Protein AF-F3FRI5-F1 (afdb_monomer_lite)

pLDDT: mean 92.91, std 6.07, range [67.12, 98.38]

Structure (mmCIF, N/CA/C/O backbone):
data_AF-F3FRI5-F1
#
_entry.id   AF-F3FRI5-F1
#
loop_
_atom_site.group_PDB
_atom_site.id
_atom_site.type_symbol
_atom_site.label_atom_id
_atom_site.label_alt_id
_atom_site.label_comp_id
_atom_site.label_asym_id
_atom_site.label_entity_id
_atom_site.label_seq_id
_atom_site.pdbx_PDB_ins_code
_atom_site.Cartn_x
_atom_site.Cartn_y
_atom_site.Cartn_z
_atom_site.occupancy
_atom_site.B_iso_or_equiv
_atom_site.auth_seq_id
_atom_site.auth_comp_id
_atom_site.auth_asym_id
_atom_site.auth_atom_id
_atom_site.pdbx_PDB_model_num
ATOM 1 N N . PRO A 1 1 ? 7.495 -4.156 35.542 1.00 67.12 1 PRO A N 1
ATOM 2 C CA . PRO A 1 1 ? 7.097 -4.319 34.124 1.00 67.12 1 PRO A CA 1
ATOM 3 C C . PRO A 1 1 ? 6.488 -3.026 33.568 1.00 67.12 1 PRO A C 1
ATOM 5 O O . PRO A 1 1 ? 5.473 -2.559 34.074 1.00 67.12 1 PRO A O 1
ATOM 8 N N . THR A 1 2 ? 7.132 -2.419 32.573 1.00 75.81 2 THR A N 1
ATOM 9 C CA . THR A 1 2 ? 6.617 -1.230 31.885 1.00 75.81 2 THR A CA 1
ATOM 10 C C . THR A 1 2 ? 5.448 -1.649 30.998 1.00 75.81 2 THR A C 1
ATOM 12 O O . THR A 1 2 ? 5.627 -2.395 30.037 1.00 75.81 2 THR A O 1
ATOM 15 N N . THR A 1 3 ? 4.236 -1.227 31.341 1.00 76.56 3 THR A N 1
ATOM 16 C CA . THR A 1 3 ? 3.036 -1.534 30.559 1.00 76.56 3 THR A CA 1
ATOM 17 C C . THR A 1 3 ? 3.066 -0.715 29.271 1.00 76.56 3 THR A C 1
ATOM 19 O O . THR A 1 3 ? 2.947 0.508 29.307 1.00 76.56 3 T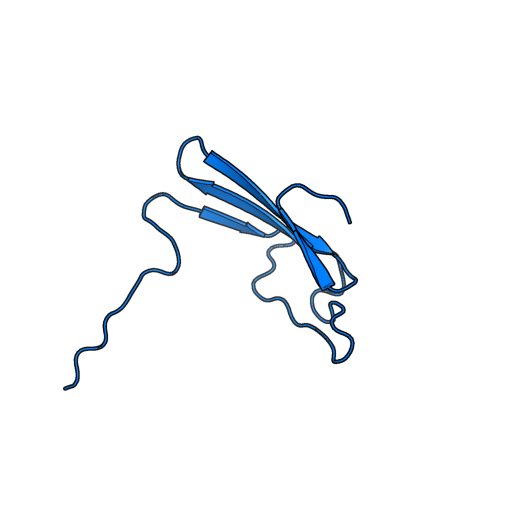HR A O 1
ATOM 22 N N . LEU A 1 4 ? 3.256 -1.372 28.127 1.00 85.00 4 LEU A N 1
ATOM 23 C CA . LEU A 1 4 ? 3.198 -0.717 2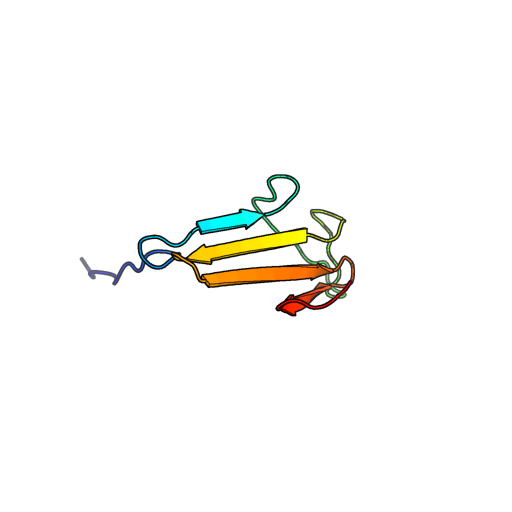6.823 1.00 85.00 4 LEU A CA 1
ATOM 24 C C . LEU A 1 4 ? 1.741 -0.602 26.373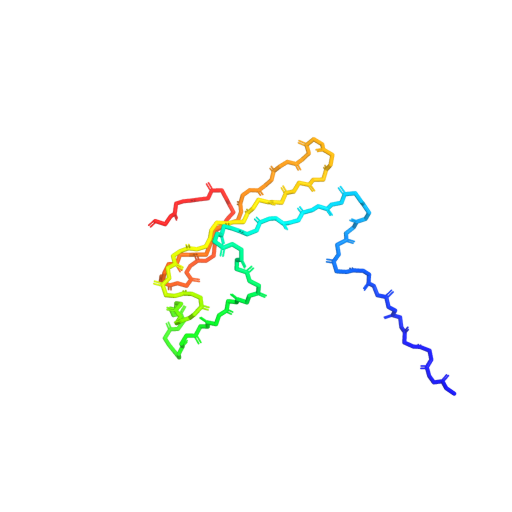 1.00 85.00 4 LEU A C 1
ATOM 26 O O . LEU A 1 4 ? 0.979 -1.569 26.442 1.00 85.00 4 LEU A O 1
ATOM 30 N N . LYS A 1 5 ? 1.354 0.578 25.887 1.00 85.31 5 LYS A N 1
ATOM 31 C CA . LYS A 1 5 ? 0.050 0.776 25.253 1.00 85.31 5 LYS A CA 1
ATOM 32 C C . LYS A 1 5 ? 0.027 -0.013 23.942 1.00 85.31 5 LYS A C 1
ATOM 34 O O . LYS A 1 5 ? 0.794 0.286 23.030 1.00 85.31 5 LYS A O 1
ATOM 39 N N . LYS A 1 6 ? -0.836 -1.027 23.856 1.00 85.88 6 LYS A N 1
ATOM 40 C CA . LYS A 1 6 ? -1.068 -1.793 22.629 1.00 85.88 6 LYS A CA 1
ATOM 41 C C . LYS A 1 6 ? -2.286 -1.225 21.916 1.00 85.88 6 LYS A C 1
ATOM 43 O O . LYS A 1 6 ? -3.387 -1.278 22.450 1.00 85.88 6 LYS A O 1
ATOM 48 N N . GLU A 1 7 ? -2.078 -0.737 20.704 1.00 87.88 7 GLU A N 1
ATOM 49 C CA . GLU A 1 7 ? -3.153 -0.348 19.797 1.00 87.88 7 GLU A CA 1
ATOM 50 C C . GLU A 1 7 ? -3.359 -1.447 18.754 1.00 87.88 7 GLU A C 1
ATOM 52 O O . GLU A 1 7 ? -2.407 -2.112 18.333 1.00 87.88 7 GLU A O 1
ATOM 57 N N . ALA A 1 8 ? -4.607 -1.666 18.347 1.00 88.31 8 ALA A N 1
ATOM 58 C CA . ALA A 1 8 ? -4.894 -2.553 17.229 1.00 88.31 8 ALA A CA 1
ATOM 59 C C . ALA A 1 8 ? -4.430 -1.908 15.915 1.00 88.31 8 ALA A C 1
ATOM 61 O O . ALA A 1 8 ? -4.537 -0.697 15.738 1.00 88.31 8 ALA A O 1
ATOM 62 N N . ALA A 1 9 ? -3.971 -2.729 14.966 1.00 86.81 9 ALA A N 1
ATOM 63 C CA . ALA A 1 9 ? -3.548 -2.250 13.648 1.00 86.81 9 ALA A CA 1
ATOM 64 C C . ALA A 1 9 ? -4.686 -1.568 12.864 1.00 86.81 9 ALA A C 1
ATOM 66 O O . ALA A 1 9 ? -4.436 -0.728 12.005 1.00 86.81 9 ALA A O 1
ATOM 67 N N . MET A 1 10 ? -5.940 -1.921 13.162 1.00 90.88 10 MET A N 1
ATOM 68 C CA . MET A 1 10 ? -7.132 -1.329 12.564 1.00 90.88 10 MET A CA 1
ATOM 69 C C . MET A 1 10 ? -8.193 -1.057 13.631 1.00 90.88 10 MET A C 1
ATOM 71 O O . MET A 1 10 ? -8.276 -1.758 14.640 1.00 90.88 10 MET A O 1
ATOM 75 N N . SER A 1 11 ? -9.036 -0.049 13.387 1.00 92.00 11 SER A N 1
ATOM 76 C CA . SER A 1 11 ? -10.236 0.188 14.196 1.00 92.00 11 SER A CA 1
ATOM 77 C C . SER A 1 11 ? -11.179 -1.020 14.155 1.00 92.00 11 SER A C 1
ATOM 79 O O . SER A 1 11 ? -11.212 -1.756 13.171 1.00 92.00 11 SER A O 1
ATOM 81 N N . SER A 1 12 ? -12.001 -1.188 15.194 1.00 93.25 12 SER A N 1
ATOM 82 C CA . SER A 1 12 ? -13.027 -2.238 15.222 1.00 93.25 12 SER A CA 1
ATOM 83 C C . SER A 1 12 ? -13.938 -2.178 13.987 1.00 93.25 12 SER A C 1
ATOM 85 O O . SER A 1 12 ? -14.346 -1.094 13.560 1.00 93.25 12 SER A O 1
ATOM 87 N N . GLY A 1 13 ? -14.227 -3.344 13.402 1.00 93.62 13 GLY A N 1
ATOM 88 C CA . GLY A 1 13 ? -15.056 -3.483 12.201 1.00 93.62 13 GLY A CA 1
ATOM 89 C C . GLY A 1 13 ? -14.403 -3.006 10.899 1.00 93.62 13 GLY A C 1
ATOM 90 O O . GLY A 1 13 ? -15.092 -2.924 9.883 1.00 93.62 13 GLY A O 1
ATOM 91 N N . ALA A 1 14 ? -13.110 -2.664 10.916 1.00 95.88 14 ALA A N 1
ATOM 92 C CA . ALA A 1 14 ? -12.364 -2.337 9.710 1.00 95.88 14 ALA A CA 1
ATOM 93 C C . ALA A 1 14 ? -11.608 -3.554 9.156 1.00 95.88 14 ALA A C 1
ATOM 95 O O . ALA A 1 14 ? -11.029 -4.338 9.908 1.00 95.88 14 ALA A O 1
ATOM 96 N N . THR A 1 15 ? -11.580 -3.671 7.831 1.00 94.94 15 THR A N 1
ATOM 97 C CA . THR A 1 15 ? -10.836 -4.694 7.089 1.00 94.94 15 THR A CA 1
ATOM 98 C C . THR A 1 15 ? -10.002 -4.045 5.995 1.00 94.94 15 THR A C 1
ATOM 100 O O . THR A 1 15 ? -10.454 -3.092 5.357 1.00 94.94 15 THR A O 1
ATOM 103 N N . LEU A 1 16 ? -8.823 -4.600 5.729 1.00 94.12 16 LEU A N 1
ATOM 104 C CA . LEU A 1 16 ? -7.990 -4.256 4.584 1.00 94.12 16 LEU A CA 1
ATOM 105 C C . LEU A 1 16 ? -7.726 -5.534 3.791 1.00 94.12 16 LEU A C 1
ATOM 107 O O . LEU A 1 16 ? -7.206 -6.500 4.344 1.00 94.12 16 LEU A O 1
ATOM 111 N N . VAL A 1 17 ? -8.090 -5.535 2.513 1.00 95.38 17 VAL A N 1
ATOM 112 C CA . VAL A 1 17 ? -7.804 -6.641 1.593 1.00 95.38 17 VAL A CA 1
ATOM 113 C C . VAL A 1 17 ? -6.830 -6.133 0.549 1.00 95.38 17 VAL A C 1
ATOM 115 O O . VAL A 1 17 ? -7.132 -5.148 -0.120 1.00 95.38 17 VAL A O 1
ATOM 118 N N . ALA A 1 18 ? -5.673 -6.777 0.429 1.00 95.06 18 ALA A N 1
ATOM 119 C CA . ALA A 1 18 ? -4.712 -6.513 -0.631 1.00 95.06 18 ALA A CA 1
ATOM 120 C C . ALA A 1 18 ? -4.867 -7.553 -1.744 1.00 95.06 18 ALA A C 1
ATOM 122 O O . ALA A 1 18 ? -4.987 -8.751 -1.470 1.00 95.06 18 ALA A O 1
ATOM 123 N N . ASP A 1 19 ? -4.834 -7.097 -2.993 1.00 92.00 19 ASP A N 1
ATOM 124 C CA . ASP A 1 19 ? -4.817 -7.983 -4.153 1.00 92.00 19 ASP A CA 1
ATOM 125 C C . ASP A 1 19 ? -3.591 -8.908 -4.119 1.00 92.00 19 ASP A C 1
ATOM 127 O O . ASP A 1 19 ? -2.578 -8.630 -3.469 1.00 92.00 19 ASP A O 1
ATOM 131 N N . ASN A 1 20 ? -3.688 -10.039 -4.822 1.00 82.88 20 ASN A N 1
ATOM 132 C CA . ASN A 1 20 ? -2.660 -11.086 -4.864 1.00 82.88 20 ASN A CA 1
ATOM 133 C C . ASN A 1 20 ? -2.285 -11.661 -3.485 1.00 82.88 20 ASN A C 1
ATOM 135 O O . ASN A 1 20 ? -1.234 -12.283 -3.351 1.00 82.88 20 ASN A O 1
ATOM 139 N N . ASN A 1 21 ? -3.135 -11.465 -2.467 1.00 82.69 21 ASN A N 1
ATOM 140 C CA . ASN A 1 21 ? -2.856 -11.824 -1.075 1.00 82.69 21 ASN A CA 1
ATOM 141 C C . ASN A 1 21 ? -1.512 -11.261 -0.585 1.00 82.69 21 ASN A C 1
ATOM 143 O O . ASN A 1 21 ? -0.796 -11.923 0.167 1.00 82.69 21 ASN A O 1
ATOM 147 N N . ALA A 1 22 ? -1.150 -10.054 -1.035 1.00 91.31 22 ALA A N 1
ATOM 148 C CA . ALA A 1 22 ? 0.092 -9.420 -0.623 1.00 91.31 22 ALA A CA 1
ATOM 149 C C . ALA A 1 22 ? 0.099 -9.208 0.901 1.00 91.31 22 ALA A C 1
ATOM 151 O O . ALA A 1 22 ? -0.731 -8.484 1.451 1.00 91.31 22 ALA A O 1
ATOM 152 N N . THR A 1 23 ? 1.046 -9.850 1.584 1.00 93.50 23 THR A N 1
ATOM 153 C CA . THR A 1 23 ? 1.266 -9.720 3.034 1.00 93.50 23 THR A CA 1
ATOM 154 C C . THR A 1 23 ? 2.396 -8.748 3.374 1.00 93.50 23 THR A C 1
ATOM 156 O O . THR A 1 23 ? 2.529 -8.346 4.528 1.00 93.50 23 THR A O 1
ATOM 159 N N . ALA A 1 24 ? 3.186 -8.354 2.372 1.00 94.25 24 ALA A N 1
ATOM 160 C CA . ALA A 1 24 ? 4.279 -7.397 2.465 1.00 94.25 24 ALA A CA 1
ATOM 161 C C . ALA A 1 24 ? 4.401 -6.592 1.160 1.00 94.25 24 ALA A C 1
ATOM 163 O O . ALA A 1 24 ? 3.973 -7.048 0.096 1.00 94.25 24 ALA A O 1
ATOM 164 N N . ILE A 1 25 ? 4.973 -5.391 1.268 1.00 95.44 25 ILE A N 1
ATOM 165 C CA . ILE A 1 25 ? 5.339 -4.528 0.142 1.00 95.44 25 ILE A CA 1
ATOM 166 C C . ILE A 1 25 ? 6.744 -3.997 0.417 1.00 95.44 25 ILE A C 1
ATOM 168 O O . ILE A 1 25 ? 6.940 -3.192 1.327 1.00 95.44 25 ILE A O 1
ATOM 172 N N . ASP A 1 26 ? 7.690 -4.426 -0.401 1.00 97.38 26 ASP A N 1
ATOM 173 C CA . ASP A 1 26 ? 9.084 -4.030 -0.364 1.00 97.38 26 ASP A CA 1
ATOM 174 C C . ASP A 1 26 ? 9.383 -3.087 -1.527 1.00 97.38 26 ASP A C 1
ATOM 176 O O . ASP A 1 26 ? 9.026 -3.332 -2.688 1.00 97.38 26 ASP A O 1
ATOM 180 N N . PHE A 1 27 ? 10.090 -2.010 -1.205 1.00 98.38 27 PHE A N 1
ATOM 181 C CA . PHE A 1 27 ? 10.546 -1.005 -2.153 1.00 98.38 27 PHE A CA 1
ATOM 182 C C . PHE A 1 27 ? 12.048 -1.168 -2.395 1.00 98.38 27 PHE A C 1
ATOM 184 O O . PHE A 1 27 ? 12.804 -1.506 -1.484 1.00 98.38 27 PHE A O 1
ATOM 191 N N . ASN A 1 28 ? 12.501 -0.899 -3.617 1.00 97.94 28 ASN A N 1
ATOM 192 C CA . ASN A 1 28 ? 13.922 -0.756 -3.908 1.00 97.94 28 ASN A CA 1
ATOM 193 C C . ASN A 1 28 ? 14.434 0.646 -3.526 1.00 97.94 28 ASN A C 1
ATOM 195 O O . ASN A 1 28 ? 13.681 1.534 -3.127 1.00 97.94 28 ASN A O 1
ATOM 199 N N . ASN A 1 29 ? 15.739 0.864 -3.689 1.00 97.81 29 ASN A N 1
ATOM 200 C CA . ASN A 1 29 ? 16.406 2.132 -3.376 1.00 97.81 29 ASN A CA 1
ATOM 201 C C . ASN A 1 29 ? 15.996 3.319 -4.271 1.00 97.81 29 ASN A C 1
ATOM 203 O O . ASN A 1 29 ? 16.347 4.453 -3.958 1.00 97.81 29 ASN A O 1
ATOM 207 N N . LEU A 1 30 ? 15.269 3.077 -5.364 1.00 97.81 30 LEU A N 1
ATOM 208 C CA . LEU A 1 30 ? 14.689 4.110 -6.229 1.00 97.81 30 LEU A CA 1
ATOM 209 C C . LEU A 1 30 ? 13.220 4.393 -5.882 1.00 97.81 30 LEU A C 1
ATOM 211 O O . LEU A 1 30 ? 12.571 5.194 -6.552 1.00 97.81 30 LEU A O 1
ATOM 215 N N . GLY A 1 31 ? 12.692 3.730 -4.851 1.00 97.56 31 GLY A N 1
ATOM 216 C CA . GLY A 1 31 ? 11.310 3.857 -4.420 1.00 97.56 31 GLY A CA 1
ATOM 217 C C . GLY A 1 31 ? 10.317 3.079 -5.275 1.00 97.56 31 GLY A C 1
ATOM 218 O O . GLY A 1 31 ? 9.135 3.221 -5.031 1.00 97.56 31 GLY A O 1
ATOM 219 N N . ALA A 1 32 ? 10.740 2.254 -6.235 1.00 98.06 32 ALA 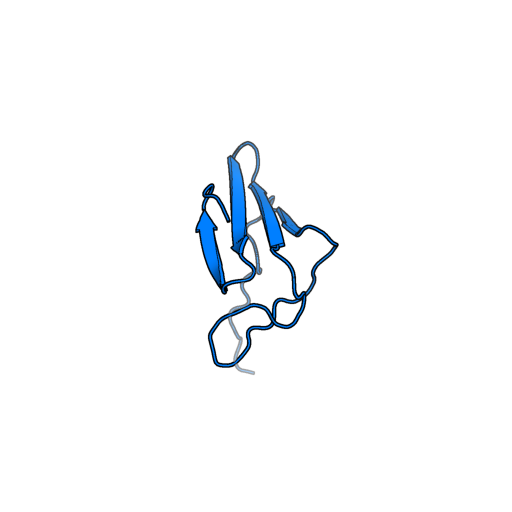A N 1
ATOM 220 C CA . ALA A 1 32 ? 9.839 1.367 -6.975 1.00 98.06 32 ALA A CA 1
ATOM 221 C C . ALA A 1 32 ? 9.606 0.052 -6.217 1.00 98.06 32 ALA A C 1
ATOM 223 O O . ALA A 1 32 ? 10.396 -0.323 -5.352 1.00 98.06 32 ALA A O 1
ATOM 224 N N . LEU A 1 33 ? 8.541 -0.672 -6.551 1.00 97.25 33 LEU A N 1
ATOM 225 C CA . LEU A 1 33 ? 8.230 -1.955 -5.919 1.00 97.25 33 LEU A CA 1
ATOM 226 C C . LEU A 1 33 ? 9.177 -3.048 -6.415 1.00 97.25 33 LEU A C 1
ATOM 228 O O . LEU A 1 33 ? 9.338 -3.236 -7.622 1.00 97.25 33 LEU A O 1
ATOM 232 N N . ILE A 1 34 ? 9.778 -3.779 -5.475 1.00 97.44 34 ILE A N 1
ATOM 233 C CA . ILE A 1 34 ? 10.629 -4.943 -5.764 1.00 97.44 34 ILE A CA 1
ATOM 234 C C . ILE A 1 34 ? 9.959 -6.261 -5.368 1.00 97.44 34 ILE A C 1
ATOM 236 O O . ILE A 1 34 ? 10.148 -7.262 -6.055 1.00 97.44 34 ILE A O 1
ATOM 240 N N . ALA A 1 35 ? 9.125 -6.261 -4.324 1.00 95.44 35 ALA A N 1
ATOM 241 C CA . ALA A 1 35 ? 8.297 -7.406 -3.958 1.00 95.44 35 ALA A CA 1
ATOM 242 C C . ALA A 1 35 ? 6.977 -6.932 -3.317 1.00 95.44 35 ALA A C 1
ATOM 244 O O . ALA A 1 35 ? 7.015 -6.297 -2.273 1.00 95.44 35 ALA A O 1
ATOM 245 N N . PRO A 1 36 ? 5.803 -7.216 -3.901 1.00 94.62 36 PRO A N 1
ATOM 246 C CA . PRO A 1 36 ? 5.610 -7.793 -5.228 1.00 94.62 36 PRO A CA 1
ATOM 247 C C . PRO A 1 36 ? 6.074 -6.818 -6.321 1.00 94.62 36 PRO A C 1
ATOM 249 O O . PRO A 1 36 ? 5.810 -5.626 -6.236 1.00 94.62 36 PRO A O 1
ATOM 252 N N . ALA A 1 37 ? 6.716 -7.315 -7.382 1.00 94.75 37 ALA A N 1
ATOM 253 C CA . ALA A 1 37 ? 7.119 -6.512 -8.546 1.00 94.75 37 ALA A CA 1
ATOM 254 C C . ALA A 1 37 ? 5.923 -6.171 -9.469 1.00 94.75 37 ALA A C 1
ATOM 256 O O . ALA A 1 37 ? 5.983 -6.319 -10.688 1.00 94.75 37 ALA A O 1
ATOM 257 N N . ALA A 1 38 ? 4.802 -5.760 -8.876 1.00 95.12 38 ALA A N 1
ATOM 258 C CA . ALA A 1 38 ? 3.556 -5.404 -9.541 1.00 95.12 38 ALA A CA 1
ATOM 259 C C . ALA A 1 38 ? 2.796 -4.370 -8.700 1.00 95.12 38 ALA A C 1
ATOM 261 O O . ALA A 1 38 ? 3.014 -4.257 -7.496 1.00 95.12 38 ALA A O 1
ATOM 262 N N . ALA A 1 39 ? 1.880 -3.628 -9.325 1.00 95.50 39 ALA A N 1
ATOM 263 C CA . ALA A 1 39 ? 1.010 -2.730 -8.577 1.00 95.50 39 ALA A CA 1
ATOM 264 C C . ALA A 1 39 ? 0.119 -3.519 -7.601 1.00 95.50 39 ALA A C 1
ATOM 266 O O . ALA A 1 39 ? -0.411 -4.576 -7.947 1.00 95.50 39 ALA A O 1
ATOM 267 N N . VAL A 1 40 ? -0.072 -2.978 -6.399 1.00 96.25 40 VAL A N 1
ATOM 268 C CA . VAL A 1 40 ? -0.928 -3.560 -5.360 1.00 96.25 40 VAL A CA 1
ATOM 269 C C . VAL A 1 40 ? -2.120 -2.643 -5.143 1.00 96.25 40 VAL A C 1
ATOM 271 O O . VAL A 1 40 ? -1.960 -1.481 -4.759 1.00 96.25 40 VAL A O 1
ATOM 274 N N . THR A 1 41 ? -3.325 -3.159 -5.368 1.00 96.19 41 THR A N 1
ATOM 275 C CA . THR A 1 41 ? -4.556 -2.485 -4.952 1.00 96.19 41 THR A CA 1
ATOM 276 C C . THR A 1 41 ? -4.979 -3.034 -3.600 1.00 96.19 41 THR A C 1
ATOM 278 O O . THR A 1 41 ? -4.935 -4.237 -3.358 1.00 96.19 41 THR A O 1
ATOM 281 N N . MET A 1 42 ? -5.377 -2.138 -2.707 1.00 96.44 42 MET A N 1
ATOM 282 C CA . MET A 1 42 ? -5.890 -2.467 -1.390 1.00 96.44 42 MET A CA 1
ATOM 283 C C . MET A 1 42 ? -7.265 -1.840 -1.201 1.00 96.44 42 MET A C 1
ATOM 285 O O . MET A 1 42 ? -7.456 -0.642 -1.430 1.00 96.44 42 MET A O 1
ATOM 289 N N . SER A 1 43 ? -8.221 -2.645 -0.753 1.00 95.69 43 SER A N 1
ATOM 290 C CA . SER A 1 43 ? -9.567 -2.207 -0.405 1.00 95.69 43 SER A CA 1
ATOM 291 C C . SER A 1 43 ? -9.710 -2.141 1.108 1.00 95.69 43 SER A C 1
ATOM 293 O O . SER A 1 43 ? -9.686 -3.163 1.798 1.00 95.69 43 SER A O 1
ATOM 295 N N . TYR A 1 44 ? -9.844 -0.925 1.628 1.00 95.38 44 TYR A N 1
ATOM 296 C CA . TYR A 1 44 ? -10.203 -0.673 3.014 1.00 95.38 44 TYR A CA 1
ATOM 297 C C . TYR A 1 44 ? -11.719 -0.551 3.130 1.00 95.38 44 TYR A C 1
ATOM 299 O O . TYR A 1 44 ? -12.329 0.259 2.428 1.00 95.38 44 TYR A O 1
ATOM 307 N N . THR A 1 45 ? -12.314 -1.299 4.054 1.00 96.88 45 THR A N 1
ATOM 308 C CA . THR A 1 45 ? -13.744 -1.211 4.369 1.00 96.88 45 THR A CA 1
ATOM 309 C C . THR A 1 45 ? -13.940 -1.032 5.867 1.00 96.88 45 THR A C 1
ATOM 311 O O . THR A 1 45 ? -13.342 -1.757 6.656 1.00 96.88 45 THR A O 1
ATOM 314 N N . ARG A 1 46 ? -14.791 -0.084 6.269 1.00 96.56 46 ARG A N 1
ATOM 315 C CA . ARG A 1 46 ? -15.292 0.058 7.645 1.00 96.56 46 ARG A CA 1
ATOM 316 C C . ARG A 1 46 ? -16.770 0.433 7.610 1.00 96.56 46 ARG A C 1
ATOM 318 O O . ARG A 1 46 ? -17.116 1.589 7.358 1.00 96.56 46 ARG A O 1
ATOM 325 N N . GLY A 1 47 ? -17.643 -0.540 7.862 1.00 95.88 47 GLY A N 1
ATOM 326 C CA . GLY A 1 47 ? -19.082 -0.373 7.643 1.00 95.88 47 GLY A CA 1
ATOM 327 C C . GLY A 1 47 ? -19.365 -0.060 6.171 1.00 95.88 47 GLY A C 1
ATOM 328 O O . GLY A 1 47 ? -18.944 -0.803 5.292 1.00 95.88 47 GLY A O 1
ATOM 329 N N . THR A 1 48 ? -20.029 1.061 5.894 1.00 96.12 48 THR A N 1
ATOM 330 C CA . THR A 1 48 ? -20.319 1.523 4.523 1.00 96.12 48 THR A CA 1
ATOM 331 C C . THR A 1 48 ? -19.183 2.333 3.892 1.00 96.12 48 THR A C 1
ATOM 333 O O . THR A 1 48 ? -19.245 2.667 2.709 1.00 96.12 48 THR A O 1
ATOM 336 N N . ILE A 1 49 ? -18.143 2.678 4.659 1.00 95.69 49 ILE A N 1
ATOM 337 C CA . ILE A 1 49 ? -17.003 3.440 4.147 1.00 95.69 49 ILE A CA 1
ATOM 338 C C . ILE A 1 49 ? -16.076 2.481 3.417 1.00 95.69 49 ILE A C 1
ATOM 340 O O . ILE A 1 49 ? -15.457 1.625 4.047 1.00 95.69 49 ILE A O 1
ATOM 344 N N . ILE A 1 50 ? -15.932 2.689 2.110 1.00 95.75 50 ILE A N 1
ATOM 345 C CA . ILE A 1 50 ? -14.996 1.954 1.261 1.00 95.75 50 ILE A CA 1
ATOM 346 C C . ILE A 1 50 ? -13.977 2.940 0.693 1.00 95.75 50 ILE A C 1
ATOM 348 O O . ILE A 1 50 ? -14.336 4.011 0.190 1.00 95.75 50 ILE A O 1
ATOM 352 N N . LYS A 1 51 ? -12.693 2.598 0.802 1.00 95.88 51 LYS A N 1
ATOM 353 C CA . LYS A 1 51 ? -11.578 3.365 0.241 1.00 95.88 51 LYS A CA 1
ATOM 354 C C . LYS A 1 51 ? -10.629 2.424 -0.486 1.00 95.88 51 LYS A C 1
ATOM 356 O O . LYS A 1 51 ? -10.220 1.408 0.062 1.00 95.88 51 LYS A O 1
ATOM 361 N N . THR A 1 52 ? -10.235 2.805 -1.693 1.00 96.38 52 THR A N 1
ATOM 362 C CA . THR A 1 52 ? -9.227 2.081 -2.470 1.00 96.38 52 THR A CA 1
ATOM 363 C C . THR A 1 52 ? -7.893 2.796 -2.345 1.00 96.38 52 THR A C 1
ATOM 365 O O . THR A 1 52 ? -7.789 3.975 -2.684 1.00 96.38 52 THR A O 1
ATOM 368 N N . ILE A 1 53 ? -6.873 2.085 -1.886 1.00 95.81 53 ILE A N 1
ATOM 369 C CA . ILE A 1 53 ? -5.485 2.542 -1.883 1.00 95.81 53 ILE A CA 1
ATOM 370 C C . ILE A 1 53 ? -4.763 1.767 -2.978 1.00 95.81 53 ILE A C 1
ATOM 372 O O . ILE A 1 53 ? -4.932 0.556 -3.083 1.00 95.81 53 ILE A O 1
ATOM 376 N N . LYS A 1 54 ? -3.968 2.442 -3.802 1.00 96.06 54 LYS A N 1
ATOM 377 C CA . LYS A 1 54 ? -3.123 1.776 -4.798 1.00 96.06 54 LYS A CA 1
ATOM 378 C C . LYS A 1 54 ? -1.670 2.123 -4.568 1.00 96.06 54 LYS A C 1
ATOM 380 O O . LYS A 1 54 ? -1.350 3.295 -4.375 1.00 96.06 54 LYS A O 1
ATOM 385 N N . VAL A 1 55 ? -0.817 1.113 -4.638 1.00 96.06 55 VAL A N 1
ATOM 386 C CA . VAL A 1 55 ? 0.635 1.251 -4.682 1.00 96.06 55 VAL A CA 1
ATOM 387 C C . VAL A 1 55 ? 1.076 0.846 -6.079 1.00 96.06 55 VAL A C 1
ATOM 389 O O . VAL A 1 55 ? 0.964 -0.315 -6.464 1.00 96.06 55 VAL A O 1
ATOM 392 N N . CYS A 1 56 ? 1.506 1.817 -6.872 1.00 96.69 56 CYS A N 1
ATOM 393 C CA . CYS A 1 56 ? 1.921 1.587 -8.250 1.00 96.69 56 CYS A CA 1
ATOM 394 C C . CYS A 1 56 ? 3.294 0.921 -8.300 1.00 96.69 56 CYS A C 1
ATOM 396 O O . CYS A 1 56 ? 4.080 1.084 -7.375 1.00 96.69 56 CYS A O 1
ATOM 398 N N . LEU A 1 57 ? 3.624 0.240 -9.402 1.00 96.81 57 LEU A N 1
ATOM 399 C CA . LEU A 1 57 ? 4.951 -0.367 -9.589 1.00 96.81 57 LEU A CA 1
ATOM 400 C C . LEU A 1 57 ? 6.091 0.653 -9.402 1.00 96.81 57 LEU A C 1
ATOM 402 O O . LEU A 1 57 ? 7.149 0.323 -8.884 1.00 96.81 57 LEU A O 1
ATOM 406 N N . THR A 1 58 ? 5.846 1.914 -9.760 1.00 97.25 58 THR A N 1
ATOM 407 C CA . THR A 1 58 ? 6.770 3.044 -9.572 1.00 97.25 58 THR A CA 1
ATOM 408 C C . THR A 1 58 ? 6.907 3.514 -8.122 1.00 97.25 58 THR A C 1
ATOM 410 O O . THR A 1 58 ? 7.639 4.463 -7.867 1.00 97.25 58 THR A O 1
ATOM 413 N N . GLY A 1 59 ? 6.175 2.913 -7.183 1.00 96.62 59 GLY A N 1
ATOM 414 C CA . GLY A 1 59 ? 6.152 3.292 -5.773 1.00 96.62 59 GLY A CA 1
ATOM 415 C C . GLY A 1 59 ? 5.140 4.350 -5.386 1.00 96.62 59 GLY A C 1
ATOM 416 O O . GLY A 1 59 ? 4.947 4.624 -4.203 1.00 96.62 59 GLY A O 1
ATOM 417 N N . ARG A 1 60 ? 4.476 4.967 -6.365 1.00 97.06 60 ARG A N 1
ATOM 418 C CA . ARG A 1 60 ? 3.477 5.998 -6.094 1.00 97.06 60 ARG A CA 1
ATOM 419 C C . ARG A 1 60 ? 2.299 5.398 -5.327 1.00 97.06 60 ARG A C 1
ATOM 421 O O . ARG A 1 60 ? 1.628 4.496 -5.824 1.00 97.06 60 ARG A O 1
ATOM 428 N N . ILE A 1 61 ? 2.012 5.955 -4.154 1.00 96.88 61 ILE A N 1
ATOM 429 C CA . ILE A 1 61 ? 0.858 5.585 -3.331 1.00 96.88 61 ILE A CA 1
ATOM 430 C C . ILE A 1 61 ? -0.266 6.588 -3.580 1.00 96.88 61 ILE A C 1
ATOM 432 O O . ILE A 1 61 ? -0.058 7.800 -3.503 1.00 96.88 61 ILE A O 1
ATOM 436 N N . THR A 1 62 ? -1.465 6.098 -3.889 1.00 96.62 62 THR A N 1
ATOM 437 C CA . THR A 1 62 ? -2.631 6.944 -4.176 1.00 96.62 62 THR A CA 1
ATOM 438 C C . THR A 1 62 ? -3.878 6.462 -3.448 1.00 96.62 62 THR A C 1
ATOM 440 O O . THR A 1 62 ? -4.049 5.269 -3.203 1.00 96.62 62 THR A O 1
ATOM 443 N N . LEU A 1 63 ? -4.776 7.400 -3.139 1.00 95.50 63 LEU A N 1
ATOM 444 C CA . LEU A 1 63 ? -6.108 7.127 -2.606 1.00 95.50 63 LEU A CA 1
ATOM 445 C C . LEU A 1 63 ? -7.137 7.349 -3.721 1.00 95.50 63 LEU A C 1
ATOM 447 O O . LEU A 1 63 ? -7.407 8.487 -4.095 1.00 95.50 63 LEU A O 1
ATOM 451 N N . GLY A 1 64 ? -7.676 6.267 -4.282 1.00 81.81 64 GLY A N 1
ATOM 452 C CA . GLY A 1 64 ? -8.669 6.296 -5.364 1.00 81.81 64 GLY A CA 1
ATOM 453 C C . GLY A 1 64 ? -8.138 6.711 -6.745 1.00 81.81 64 GLY A C 1
ATOM 454 O O . GLY A 1 64 ? -8.922 6.796 -7.685 1.00 81.81 64 GLY A O 1
ATOM 455 N N . GLY A 1 65 ? -6.832 6.961 -6.882 1.00 84.50 65 GLY A N 1
ATOM 456 C CA . GLY A 1 65 ? -6.190 7.346 -8.141 1.00 84.50 65 GLY A CA 1
ATOM 457 C C . GLY A 1 65 ? -5.814 6.163 -9.043 1.00 84.50 65 GLY A C 1
ATOM 458 O O . GLY A 1 65 ? -6.020 4.993 -8.714 1.00 84.50 65 GLY A O 1
ATOM 459 N N . GLY A 1 66 ? -5.253 6.484 -10.210 1.00 88.50 66 GLY A N 1
ATOM 460 C CA . GLY A 1 66 ? -4.654 5.517 -11.131 1.00 88.50 66 GLY A CA 1
ATOM 461 C C . GLY A 1 66 ? -3.177 5.237 -10.843 1.00 88.50 66 GLY A C 1
ATOM 462 O O . GLY A 1 66 ? -2.477 6.082 -10.272 1.00 88.50 66 GLY A O 1
ATOM 463 N N . CYS A 1 67 ? -2.747 4.062 -11.297 1.00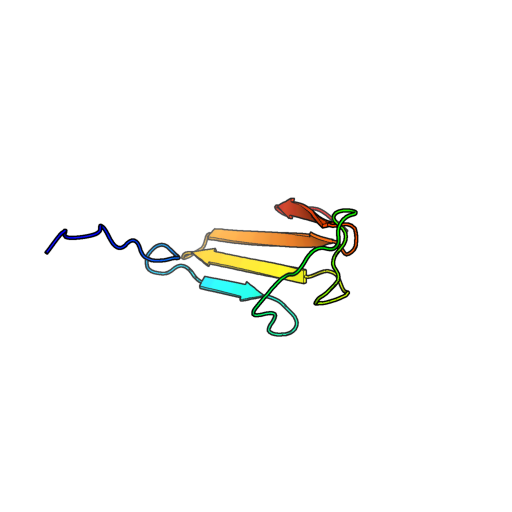 88.69 67 CYS A N 1
ATOM 464 C CA . CYS A 1 67 ? -1.379 3.752 -11.689 1.00 88.69 67 CYS A CA 1
ATOM 465 C C . CYS A 1 67 ? -1.347 3.782 -13.221 1.00 88.69 67 CYS A C 1
ATOM 467 O O . CYS A 1 67 ? -0.339 4.278 -13.747 1.00 88.69 67 CYS A O 1
#

Radius of gyration: 14.65 Å; chains: 1; bounding box: 3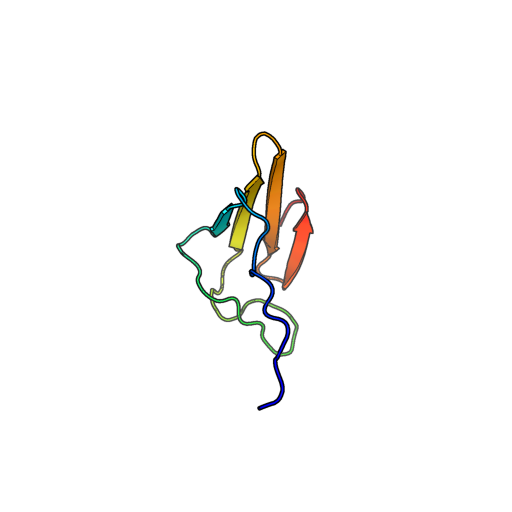7×19×46 Å

Organism: NCBI:txid629262

Sequence (67 aa):
PTTLKKEAAMSSGATLVADNNATAIDFNNLGALIAPAAAVTMSYTRGTIIKTIKVCLTGRITLGGGC

Foldseek 3Di:
DPDDDDDDPDDPQKDKDKPPNDPDWDADPQQFTPVVLAKIWMWIDRPPDIWIWIQGRSNDIDIVDDD

Secondary structure (DSSP, 8-state):
-----PPPSS-TTEEEEEGGG----EE-TTS-EEESSS-EEEEEEETTEEEEEEE-TTS-EEES---